Protein AF-A0A969KF91-F1 (afdb_monomer_lite)

Secondary structure (DSSP, 8-state):
-PPP---HHHHS-TT-TTEEESS-HHHHHHTT--HHHHH-GGGEEE--HHHIIIIITT--HHHHHHHHHHH-TTHHHHHHTTT---TTTTTTTTT-HHHHHHHHHHHHHHHHHTTS---GGGGG-----GGGG--------

Radius of gyration: 16.67 Å; chains: 1; bounding box: 42×40×39 Å

Structure (mmCIF, N/CA/C/O backbone):
data_AF-A0A969KF91-F1
#
_entry.id   AF-A0A969KF91-F1
#
loop_
_atom_site.group_PDB
_atom_site.id
_atom_site.type_symbol
_atom_site.label_atom_id
_atom_site.label_alt_id
_atom_site.label_comp_id
_atom_site.label_asym_id
_atom_site.label_entity_id
_atom_site.label_seq_id
_atom_site.pdbx_PDB_ins_code
_atom_site.Cartn_x
_atom_site.Cartn_y
_atom_site.Cartn_z
_atom_site.occupancy
_atom_site.B_iso_or_equiv
_atom_site.auth_seq_id
_atom_site.auth_comp_id
_atom_site.auth_asym_id
_atom_site.auth_atom_id
_atom_site.pdbx_PDB_model_num
ATOM 1 N N . ASN A 1 1 ? 15.015 -15.690 0.426 1.00 51.00 1 ASN A N 1
ATOM 2 C CA . ASN A 1 1 ? 14.482 -14.757 1.438 1.00 51.00 1 ASN A CA 1
ATOM 3 C C . ASN A 1 1 ? 15.613 -14.334 2.346 1.00 51.00 1 ASN A C 1
ATOM 5 O O . ASN A 1 1 ? 16.261 -15.203 2.924 1.00 51.00 1 ASN A O 1
ATOM 9 N N . SER A 1 2 ? 15.907 -13.037 2.409 1.00 55.97 2 SER A N 1
ATOM 10 C CA . SER A 1 2 ? 16.863 -12.491 3.385 1.00 55.97 2 SER A CA 1
ATOM 11 C C . SER A 1 2 ? 16.189 -12.232 4.739 1.00 55.97 2 SER A C 1
ATOM 13 O O . SER A 1 2 ? 14.964 -12.188 4.824 1.00 55.97 2 SER A O 1
ATOM 15 N N . ILE A 1 3 ? 16.985 -12.077 5.804 1.00 72.00 3 ILE A N 1
ATOM 16 C CA . ILE A 1 3 ? 16.477 -11.768 7.150 1.00 72.00 3 ILE A CA 1
ATOM 17 C C . ILE A 1 3 ? 15.816 -10.384 7.130 1.00 72.00 3 ILE A C 1
ATOM 19 O O . ILE A 1 3 ? 16.473 -9.387 6.834 1.00 72.00 3 ILE A O 1
ATOM 23 N N . VAL A 1 4 ? 14.530 -10.331 7.479 1.00 60.34 4 VAL A N 1
ATOM 24 C CA . VAL A 1 4 ? 13.790 -9.083 7.694 1.00 60.34 4 VAL A CA 1
ATOM 25 C C . VAL A 1 4 ? 13.967 -8.676 9.156 1.00 60.34 4 VAL A C 1
ATOM 27 O O . VAL A 1 4 ? 13.609 -9.428 10.060 1.00 60.34 4 VAL A O 1
ATOM 30 N N . ASN A 1 5 ? 14.544 -7.498 9.401 1.00 60.97 5 ASN A N 1
ATOM 31 C CA . ASN A 1 5 ? 14.733 -6.972 10.754 1.00 60.97 5 ASN A CA 1
ATOM 32 C C . ASN A 1 5 ? 13.580 -6.024 11.103 1.00 60.97 5 ASN A C 1
ATOM 34 O O . ASN A 1 5 ? 13.444 -4.967 10.487 1.00 60.97 5 ASN A O 1
ATOM 38 N N . ILE A 1 6 ? 12.768 -6.421 12.085 1.00 63.75 6 ILE A N 1
ATOM 39 C CA . ILE A 1 6 ? 11.632 -5.657 12.610 1.00 63.75 6 ILE A CA 1
ATOM 40 C C . ILE A 1 6 ? 11.953 -5.291 14.065 1.00 63.75 6 ILE A C 1
ATOM 42 O O . ILE A 1 6 ? 11.460 -5.916 15.000 1.00 63.75 6 ILE A O 1
ATOM 46 N N . SER A 1 7 ? 12.846 -4.321 14.275 1.00 59.75 7 SER A N 1
ATOM 47 C CA . SER A 1 7 ? 13.144 -3.786 15.610 1.00 59.75 7 SER A CA 1
ATOM 48 C C . SER A 1 7 ? 12.712 -2.324 15.728 1.00 59.75 7 SER A C 1
ATOM 50 O O . SER A 1 7 ? 12.675 -1.596 14.735 1.00 59.75 7 SER A O 1
ATOM 52 N N . ASN A 1 8 ? 12.424 -1.866 16.952 1.00 56.34 8 ASN A N 1
ATOM 53 C CA . ASN A 1 8 ? 12.002 -0.482 17.220 1.00 56.34 8 ASN A CA 1
ATOM 54 C C . ASN A 1 8 ? 12.999 0.571 16.706 1.00 56.34 8 ASN A C 1
ATOM 56 O O . ASN A 1 8 ? 12.601 1.679 16.351 1.00 56.34 8 ASN A O 1
ATOM 60 N N . TYR A 1 9 ? 14.283 0.218 16.606 1.00 55.16 9 TYR A N 1
ATOM 61 C CA . TYR A 1 9 ? 15.316 1.090 16.044 1.00 55.16 9 TYR A CA 1
ATOM 62 C C . TYR A 1 9 ? 15.090 1.388 14.550 1.00 55.16 9 TYR A C 1
ATOM 64 O O . TYR A 1 9 ? 15.387 2.488 14.088 1.00 55.16 9 TYR A O 1
ATOM 72 N N . TRP A 1 10 ? 14.507 0.435 13.814 1.00 51.81 10 TRP A N 1
ATOM 73 C CA . TRP A 1 10 ? 14.118 0.585 12.410 1.00 51.81 10 TRP A CA 1
ATOM 74 C C . TRP A 1 10 ? 12.697 1.143 12.236 1.00 51.81 10 TRP A C 1
ATOM 76 O O . TRP A 1 10 ? 12.382 1.632 11.158 1.00 51.81 10 TRP A O 1
ATOM 86 N N . LEU A 1 11 ? 11.836 1.110 13.263 1.00 53.06 11 LEU A N 1
ATOM 87 C CA . LEU A 1 11 ? 10.525 1.791 13.244 1.00 53.06 11 LEU A CA 1
ATOM 88 C C . LEU A 1 11 ? 10.662 3.319 13.316 1.00 53.06 11 LEU A C 1
ATOM 90 O O . LEU A 1 11 ? 9.865 4.021 12.709 1.00 53.06 11 LEU A O 1
ATOM 94 N N . LYS A 1 12 ? 11.694 3.835 14.000 1.00 48.28 12 LYS A N 1
ATOM 95 C CA . LYS A 1 12 ? 11.983 5.282 14.081 1.00 48.28 12 LYS A CA 1
ATOM 96 C C . LYS A 1 12 ? 12.612 5.882 12.818 1.00 48.28 12 LYS A C 1
ATOM 98 O O . LYS A 1 12 ? 12.666 7.099 12.699 1.00 48.28 12 LYS A O 1
ATOM 103 N N . GLN A 1 13 ? 13.124 5.057 11.908 1.00 50.56 13 GLN A N 1
ATOM 104 C 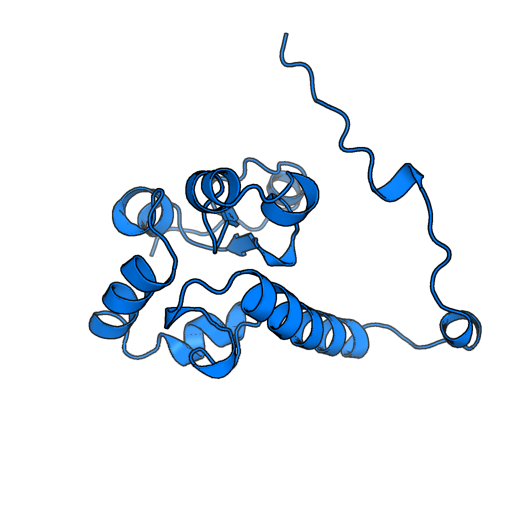CA . GLN A 1 13 ? 13.840 5.505 10.715 1.00 50.56 13 GLN A CA 1
ATOM 105 C C . GLN A 1 13 ? 13.031 5.136 9.466 1.00 50.56 13 GLN A C 1
ATOM 107 O O . GLN A 1 13 ? 13.005 3.975 9.055 1.00 50.56 13 GLN A O 1
ATOM 112 N N . ALA A 1 14 ? 12.398 6.130 8.832 1.00 47.09 14 ALA A N 1
ATOM 113 C CA . ALA A 1 14 ? 11.646 6.001 7.569 1.00 47.09 14 ALA A CA 1
ATOM 114 C C . ALA A 1 14 ? 12.497 5.487 6.377 1.00 47.09 14 ALA A C 1
ATOM 116 O O . ALA A 1 14 ? 11.998 5.214 5.289 1.00 47.09 14 ALA A O 1
ATOM 117 N N . ASN A 1 15 ? 13.798 5.337 6.606 1.00 48.78 15 ASN A N 1
ATOM 118 C CA . ASN A 1 15 ? 14.872 4.869 5.743 1.00 48.78 15 ASN A CA 1
ATOM 119 C C . ASN A 1 15 ? 15.304 3.417 6.051 1.00 48.78 15 ASN A C 1
ATOM 121 O O . ASN A 1 15 ? 16.365 2.974 5.599 1.00 48.78 15 ASN A O 1
ATOM 125 N N . SER A 1 16 ? 14.490 2.643 6.782 1.00 58.62 16 SER A N 1
ATOM 126 C CA . SER A 1 16 ? 14.703 1.197 6.886 1.00 58.62 16 SER A CA 1
ATOM 127 C C . SER A 1 16 ? 14.683 0.547 5.512 1.00 58.62 16 SER A C 1
ATOM 129 O O . SER A 1 16 ? 13.740 0.711 4.742 1.00 58.62 16 SER A O 1
ATOM 131 N N . LYS A 1 17 ? 15.724 -0.233 5.211 1.00 63.41 17 LYS A N 1
ATOM 132 C CA . LYS A 1 17 ? 15.907 -0.863 3.895 1.00 63.41 17 LYS A CA 1
ATOM 133 C C . LYS A 1 17 ? 14.779 -1.856 3.539 1.00 63.41 17 LYS A C 1
ATOM 135 O O . LYS A 1 17 ? 14.566 -2.142 2.359 1.00 63.41 17 LYS A O 1
ATOM 140 N N . ASN A 1 18 ? 14.014 -2.283 4.552 1.00 69.94 18 ASN A N 1
ATOM 141 C CA . ASN A 1 18 ? 12.879 -3.196 4.429 1.00 69.94 18 ASN A CA 1
ATOM 142 C C . ASN A 1 18 ? 11.521 -2.493 4.212 1.00 69.94 18 ASN A C 1
ATOM 144 O O . ASN A 1 18 ? 10.535 -3.181 3.951 1.00 69.94 18 ASN A O 1
ATOM 148 N N . TYR A 1 19 ? 11.428 -1.160 4.332 1.00 79.38 19 TYR A N 1
ATOM 149 C CA . TYR A 1 19 ? 10.195 -0.441 3.990 1.00 79.38 19 TYR A CA 1
ATOM 150 C C . TYR A 1 19 ? 10.146 -0.156 2.503 1.00 79.38 19 TYR A C 1
ATOM 152 O O . TYR A 1 19 ? 11.094 0.363 1.910 1.00 79.38 19 TYR A O 1
ATOM 160 N N . HIS A 1 20 ? 9.005 -0.469 1.909 1.00 84.12 20 HIS A N 1
ATOM 161 C CA . HIS A 1 20 ? 8.800 -0.281 0.492 1.00 84.12 20 HIS A CA 1
ATOM 162 C C . HIS A 1 20 ? 7.459 0.385 0.221 1.00 84.12 20 HIS A C 1
ATOM 164 O O . HIS A 1 20 ? 6.403 -0.136 0.589 1.00 84.12 20 HIS A O 1
ATOM 170 N N . HIS A 1 21 ? 7.522 1.526 -0.463 1.00 90.38 21 HIS A N 1
ATOM 171 C CA . HIS A 1 21 ? 6.370 2.176 -1.070 1.00 90.38 21 HIS A CA 1
ATOM 172 C C . HIS A 1 21 ? 5.766 1.250 -2.117 1.00 90.38 21 HIS A C 1
ATOM 174 O O . HIS A 1 21 ? 6.348 1.089 -3.187 1.00 90.38 21 HIS A O 1
ATOM 180 N N . PHE A 1 22 ? 4.626 0.635 -1.810 1.00 93.94 22 PHE A N 1
ATOM 181 C CA . PHE A 1 22 ? 3.928 -0.277 -2.710 1.00 93.94 22 PHE A CA 1
ATOM 182 C C . PHE A 1 22 ? 3.729 0.392 -4.073 1.00 93.94 22 PHE A C 1
ATOM 184 O O . PHE A 1 22 ? 4.231 -0.098 -5.077 1.00 93.94 22 PHE A O 1
ATOM 191 N N . PHE A 1 23 ? 3.163 1.598 -4.090 1.00 95.06 23 PHE A N 1
ATOM 192 C CA . PHE A 1 23 ? 3.276 2.503 -5.228 1.00 95.06 23 PHE A CA 1
ATOM 193 C C . PHE A 1 23 ? 4.554 3.342 -5.101 1.00 95.06 23 PHE A C 1
ATOM 195 O O . PHE A 1 23 ? 4.630 4.184 -4.197 1.00 95.06 23 PHE A O 1
ATOM 202 N N . PRO A 1 24 ? 5.559 3.181 -5.987 1.00 92.19 24 PRO A N 1
ATOM 203 C CA . PRO A 1 24 ? 6.834 3.869 -5.818 1.00 92.19 24 PRO A CA 1
ATOM 204 C C . PRO A 1 24 ? 6.701 5.391 -5.877 1.00 92.19 24 PRO A C 1
ATOM 206 O O . PRO A 1 24 ? 5.995 5.929 -6.733 1.00 92.19 24 PRO A O 1
ATOM 209 N N . LYS A 1 25 ? 7.485 6.107 -5.059 1.00 91.38 25 LYS A N 1
ATOM 210 C CA . LYS A 1 25 ? 7.479 7.585 -5.011 1.00 91.38 25 LYS A CA 1
ATOM 211 C C . LYS A 1 25 ? 7.595 8.229 -6.394 1.00 91.38 25 LYS A C 1
ATOM 213 O O . LYS A 1 25 ? 6.844 9.133 -6.735 1.00 91.38 25 LYS A O 1
ATOM 218 N N . ALA A 1 26 ? 8.527 7.743 -7.216 1.00 90.31 26 ALA A N 1
ATOM 219 C CA . ALA A 1 26 ? 8.769 8.289 -8.551 1.00 90.31 26 ALA A CA 1
ATOM 220 C C . ALA A 1 26 ? 7.596 8.075 -9.524 1.00 90.31 26 ALA A C 1
ATOM 222 O O . ALA A 1 26 ? 7.471 8.828 -10.487 1.00 90.31 26 ALA A O 1
ATOM 223 N N . HIS A 1 27 ? 6.765 7.052 -9.301 1.00 91.94 27 HIS A N 1
ATOM 224 C CA . HIS A 1 27 ? 5.544 6.830 -10.069 1.00 91.94 27 HIS A CA 1
ATOM 225 C C . HIS A 1 27 ? 4.465 7.837 -9.647 1.00 91.94 27 HIS A C 1
ATOM 227 O O . HIS A 1 27 ? 3.974 8.581 -10.491 1.00 91.94 27 HIS A O 1
ATOM 233 N N . LEU A 1 28 ? 4.201 7.952 -8.342 1.00 94.44 28 LEU A N 1
ATOM 234 C CA . LEU A 1 28 ? 3.169 8.847 -7.805 1.00 94.44 28 LEU A CA 1
ATOM 235 C C . LEU A 1 28 ? 3.484 10.340 -7.997 1.00 94.44 28 LEU A C 1
ATOM 237 O O . LEU A 1 28 ? 2.589 11.122 -8.304 1.00 94.44 28 LEU A O 1
ATOM 241 N N . ARG A 1 29 ? 4.759 10.750 -7.911 1.00 93.94 29 ARG A N 1
ATOM 242 C CA . ARG A 1 29 ? 5.169 12.142 -8.193 1.00 93.94 29 ARG A CA 1
ATOM 243 C C . ARG A 1 29 ? 4.840 12.572 -9.621 1.00 93.94 29 ARG A C 1
ATOM 245 O O . ARG A 1 29 ? 4.476 13.718 -9.840 1.00 93.94 29 ARG A O 1
ATOM 252 N N . LYS A 1 30 ? 4.927 11.660 -10.598 1.00 93.25 30 LYS A N 1
ATOM 253 C CA . LYS A 1 30 ? 4.552 11.949 -11.997 1.00 93.25 30 LYS A CA 1
ATOM 254 C C . LYS A 1 30 ? 3.047 12.145 -12.177 1.00 93.25 30 LYS A C 1
ATOM 256 O O . LYS A 1 30 ? 2.639 12.748 -13.161 1.00 93.25 30 LYS A O 1
ATOM 261 N N . GLN A 1 31 ? 2.248 11.631 -11.247 1.00 92.94 31 GLN A N 1
ATOM 262 C CA . GLN A 1 31 ? 0.796 11.792 -11.196 1.00 92.94 31 GLN A CA 1
ATOM 263 C C . GLN A 1 31 ? 0.373 12.956 -10.280 1.00 92.94 31 GLN A C 1
ATOM 265 O O . GLN A 1 31 ? -0.811 13.131 -10.027 1.00 92.94 31 GLN A O 1
ATOM 270 N N . ASN A 1 32 ? 1.325 13.777 -9.811 1.00 95.00 32 ASN A N 1
ATOM 271 C CA . ASN A 1 32 ? 1.101 14.939 -8.943 1.00 95.00 32 ASN A CA 1
ATOM 272 C C . ASN A 1 32 ? 0.490 14.626 -7.564 1.00 95.00 32 ASN A C 1
ATOM 274 O O . ASN A 1 32 ? -0.132 15.496 -6.954 1.00 95.00 32 ASN A O 1
ATOM 278 N N . TYR A 1 33 ? 0.694 13.419 -7.028 1.00 95.06 33 TYR A N 1
ATOM 279 C CA . TYR A 1 33 ? 0.365 13.156 -5.626 1.00 95.06 33 TYR A CA 1
ATOM 280 C C . TYR A 1 33 ? 1.326 13.899 -4.685 1.00 95.06 33 TYR A C 1
ATOM 282 O O . TYR A 1 33 ? 2.534 13.939 -4.918 1.00 95.06 33 TYR A O 1
ATOM 290 N N . GLY A 1 34 ? 0.789 14.471 -3.604 1.00 91.38 34 GLY A N 1
ATOM 291 C CA . GLY A 1 34 ? 1.581 15.140 -2.568 1.00 91.38 34 GLY A CA 1
ATOM 292 C C . GLY A 1 34 ? 2.353 14.163 -1.675 1.00 91.38 34 GLY A C 1
ATOM 293 O O . GLY A 1 34 ? 1.956 13.005 -1.517 1.00 91.38 34 GLY A O 1
ATOM 294 N N . GLU A 1 35 ? 3.433 14.640 -1.044 1.00 88.12 35 GLU A N 1
ATOM 295 C CA . GLU A 1 35 ? 4.306 13.816 -0.189 1.00 88.12 35 GLU A CA 1
ATOM 296 C C . GLU A 1 35 ? 3.551 13.150 0.968 1.00 88.12 35 GLU A C 1
ATOM 298 O O . GLU A 1 35 ? 3.820 11.987 1.252 1.00 88.12 35 GLU A O 1
ATOM 303 N N . PHE A 1 36 ? 2.543 13.815 1.547 1.00 88.00 36 PHE A N 1
ATOM 304 C CA . PHE A 1 36 ? 1.684 13.228 2.583 1.00 88.00 36 PHE A CA 1
ATOM 305 C C . PHE A 1 36 ? 1.063 11.897 2.137 1.00 88.00 36 PHE A C 1
ATOM 307 O O . PHE A 1 36 ? 1.166 10.894 2.836 1.00 88.00 36 PHE A O 1
ATOM 314 N N . ARG A 1 37 ? 0.460 11.861 0.940 1.00 92.19 37 ARG A N 1
ATOM 315 C CA . ARG A 1 37 ? -0.120 10.636 0.369 1.00 92.19 37 ARG A CA 1
ATOM 316 C C . ARG A 1 37 ? 0.981 9.631 0.057 1.00 92.19 37 ARG A C 1
ATOM 318 O O . ARG A 1 37 ? 0.930 8.493 0.512 1.00 92.19 37 ARG A O 1
ATOM 325 N N . ILE A 1 38 ? 2.022 10.072 -0.648 1.00 92.38 38 ILE A N 1
ATOM 326 C CA . ILE A 1 38 ? 3.126 9.209 -1.083 1.00 92.38 38 ILE A CA 1
ATOM 327 C C . ILE A 1 38 ? 3.774 8.479 0.099 1.00 92.38 38 ILE A C 1
ATOM 329 O O . ILE A 1 38 ? 3.968 7.266 0.018 1.00 92.38 38 ILE A O 1
ATOM 333 N N . ASN A 1 39 ? 4.098 9.198 1.175 1.00 89.00 39 ASN A N 1
ATOM 334 C CA . ASN A 1 39 ? 4.794 8.686 2.356 1.00 89.00 39 ASN A CA 1
ATOM 335 C C . ASN A 1 39 ? 3.846 8.089 3.406 1.00 89.00 39 ASN A C 1
ATOM 337 O O . ASN A 1 39 ? 4.316 7.566 4.414 1.00 89.00 39 ASN A O 1
ATOM 341 N N . HIS A 1 40 ? 2.534 8.105 3.158 1.00 92.31 40 HIS A N 1
ATOM 342 C CA . HIS A 1 40 ? 1.542 7.578 4.083 1.00 92.31 40 HIS A CA 1
ATOM 343 C C . HIS A 1 40 ? 1.793 6.099 4.399 1.00 92.31 40 HIS A C 1
ATOM 345 O O . HIS A 1 40 ? 2.099 5.302 3.507 1.00 92.31 40 HIS A O 1
ATOM 351 N N . ILE A 1 41 ? 1.568 5.690 5.652 1.00 91.06 41 ILE A N 1
ATOM 352 C CA . ILE A 1 41 ? 1.790 4.307 6.110 1.00 91.06 41 ILE A CA 1
ATOM 353 C C . ILE A 1 41 ? 0.993 3.272 5.299 1.00 91.06 41 ILE A C 1
ATOM 355 O O . ILE A 1 41 ? 1.456 2.155 5.070 1.00 91.06 41 ILE A O 1
ATOM 359 N N . LEU A 1 42 ? -0.174 3.661 4.775 1.00 95.38 42 LEU A N 1
ATOM 360 C CA . LEU A 1 42 ? -0.995 2.820 3.894 1.00 95.38 42 LEU A CA 1
ATOM 361 C C . LEU A 1 42 ? -0.368 2.576 2.518 1.00 95.38 42 LEU A C 1
ATOM 363 O O . LEU A 1 42 ? -0.823 1.694 1.801 1.00 95.38 42 LEU A O 1
ATOM 367 N N . ASN A 1 43 ? 0.689 3.287 2.142 1.00 95.31 43 ASN A N 1
ATOM 368 C CA . ASN A 1 43 ? 1.492 2.965 0.968 1.00 95.31 43 ASN A CA 1
ATOM 369 C C . ASN A 1 43 ? 2.744 2.145 1.326 1.00 95.31 43 ASN A C 1
ATOM 371 O O . ASN A 1 43 ? 3.490 1.755 0.440 1.00 95.31 43 ASN A O 1
ATOM 375 N N . ILE A 1 44 ? 3.001 1.840 2.601 1.00 91.44 44 ILE A N 1
ATOM 376 C CA . ILE A 1 44 ? 4.206 1.115 3.021 1.00 91.44 44 ILE A CA 1
ATOM 377 C C . ILE A 1 44 ? 3.913 -0.377 3.192 1.00 91.44 44 ILE A C 1
ATOM 379 O O . ILE A 1 44 ? 2.912 -0.784 3.787 1.00 91.44 44 ILE A O 1
ATOM 383 N N . THR A 1 45 ? 4.803 -1.209 2.665 1.00 90.19 45 THR A N 1
ATOM 384 C CA . THR A 1 45 ? 4.842 -2.666 2.852 1.00 90.19 45 THR A CA 1
ATOM 385 C C . THR A 1 45 ? 6.220 -3.081 3.359 1.00 90.19 45 THR A C 1
ATOM 387 O O . THR A 1 45 ? 7.187 -2.331 3.200 1.00 90.19 45 THR A O 1
ATOM 390 N N . ILE A 1 46 ? 6.308 -4.247 4.005 1.00 86.00 46 ILE A N 1
ATOM 391 C CA . ILE A 1 46 ? 7.568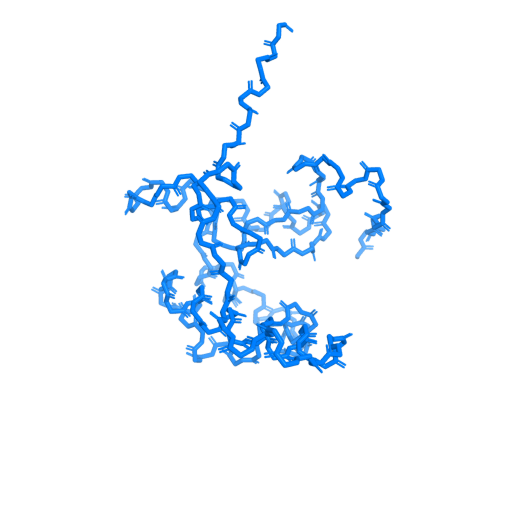 -4.772 4.534 1.00 86.00 46 ILE A CA 1
ATOM 392 C C . ILE A 1 46 ? 8.044 -5.872 3.597 1.00 86.00 46 ILE A C 1
ATOM 394 O O . ILE A 1 46 ? 7.440 -6.935 3.509 1.00 86.00 46 ILE A O 1
ATOM 398 N N . VAL A 1 47 ? 9.142 -5.626 2.900 1.00 80.50 47 VAL A N 1
ATOM 399 C CA . VAL A 1 47 ? 9.720 -6.589 1.960 1.00 80.50 47 VAL A CA 1
ATOM 400 C C . VAL A 1 47 ? 11.200 -6.753 2.242 1.00 80.50 47 VAL A C 1
ATOM 402 O O . VAL A 1 47 ? 11.829 -5.903 2.869 1.00 80.50 47 VAL A O 1
ATOM 405 N N . ASP A 1 48 ? 11.767 -7.862 1.783 1.00 74.75 48 ASP A N 1
ATOM 406 C CA . ASP A 1 48 ? 13.194 -8.084 1.930 1.00 74.75 48 ASP A CA 1
ATOM 407 C C . ASP A 1 48 ? 14.015 -7.195 0.967 1.00 74.75 48 ASP A C 1
ATOM 409 O O . ASP A 1 48 ? 13.571 -6.823 -0.127 1.00 74.75 48 ASP A O 1
ATOM 413 N N . ASP A 1 49 ? 15.231 -6.836 1.388 1.00 66.62 49 ASP A N 1
ATOM 414 C CA . ASP A 1 49 ? 16.160 -5.977 0.638 1.00 66.62 49 ASP A CA 1
ATOM 415 C C . ASP A 1 49 ? 16.437 -6.460 -0.795 1.00 66.62 49 ASP A C 1
ATOM 417 O O . ASP A 1 49 ? 16.743 -5.658 -1.686 1.00 66.62 49 ASP A O 1
ATOM 421 N N . PHE A 1 50 ? 16.391 -7.776 -1.014 1.00 67.00 50 PHE A N 1
ATOM 422 C CA . PHE A 1 50 ? 16.700 -8.388 -2.298 1.00 67.00 50 PHE A CA 1
ATOM 423 C C . PHE A 1 50 ? 15.567 -8.148 -3.300 1.00 67.00 50 PHE A C 1
ATOM 425 O O . PHE A 1 50 ? 15.832 -7.716 -4.428 1.00 67.00 50 PHE A O 1
ATOM 432 N N . LEU A 1 51 ? 14.319 -8.356 -2.871 1.00 67.56 51 LEU A N 1
ATOM 433 C CA . LEU A 1 51 ? 13.113 -8.085 -3.650 1.00 67.56 51 LEU A CA 1
ATOM 434 C C . LEU A 1 51 ? 13.009 -6.588 -3.988 1.00 67.56 51 LEU A C 1
ATOM 436 O O . LEU A 1 51 ? 12.798 -6.220 -5.148 1.00 67.56 51 LEU A O 1
ATOM 440 N N . ASN A 1 52 ? 13.261 -5.735 -2.989 1.00 63.19 52 ASN A N 1
ATOM 441 C CA . ASN A 1 52 ? 13.225 -4.276 -3.094 1.00 63.19 52 ASN A CA 1
ATOM 442 C C . ASN A 1 52 ? 14.175 -3.751 -4.194 1.00 63.19 52 ASN A C 1
ATOM 444 O O . ASN A 1 52 ? 13.766 -3.074 -5.141 1.00 63.19 52 ASN A O 1
ATOM 448 N N . LYS A 1 53 ? 15.461 -4.125 -4.126 1.00 62.47 53 LYS A N 1
ATOM 449 C CA . LYS A 1 53 ? 16.506 -3.557 -5.001 1.00 62.47 53 LYS A CA 1
ATOM 450 C C . LYS A 1 53 ? 16.491 -4.099 -6.429 1.00 62.47 53 LYS A C 1
ATOM 452 O O . LYS A 1 53 ? 16.941 -3.410 -7.350 1.00 62.47 53 LYS A O 1
ATOM 457 N N . ARG A 1 54 ? 16.043 -5.341 -6.635 1.00 64.88 54 ARG A N 1
ATOM 458 C CA . ARG A 1 54 ? 16.190 -6.024 -7.932 1.00 64.88 54 ARG A CA 1
ATOM 459 C C . ARG A 1 54 ? 14.927 -6.008 -8.778 1.00 64.88 54 ARG A C 1
ATOM 461 O O . ARG A 1 54 ? 15.041 -5.845 -9.994 1.00 64.88 54 ARG A O 1
ATOM 468 N N . GLU A 1 55 ? 13.755 -6.125 -8.162 1.00 67.81 55 GLU A N 1
ATOM 469 C CA . GLU A 1 55 ? 12.524 -6.433 -8.893 1.00 67.81 55 GLU A CA 1
ATOM 470 C C . GLU A 1 55 ? 11.584 -5.237 -9.054 1.00 67.81 55 GLU A C 1
ATOM 472 O O . GLU A 1 55 ? 11.141 -4.956 -10.178 1.00 67.81 55 GLU A O 1
ATOM 477 N N . ILE A 1 56 ? 11.350 -4.496 -7.967 1.00 69.69 56 ILE A N 1
ATOM 478 C CA . ILE A 1 56 ? 10.324 -3.449 -7.920 1.00 69.69 56 ILE A CA 1
ATOM 479 C C . ILE A 1 56 ? 10.855 -2.105 -8.449 1.00 69.69 56 ILE A C 1
ATOM 481 O O . ILE A 1 56 ? 10.323 -1.566 -9.425 1.00 69.69 56 ILE A O 1
ATOM 485 N N . LYS A 1 57 ? 11.973 -1.604 -7.901 1.00 76.12 57 LYS A N 1
ATOM 486 C CA . LYS A 1 57 ? 12.597 -0.323 -8.298 1.00 76.12 57 LYS A CA 1
ATOM 487 C C . LYS A 1 57 ? 11.559 0.818 -8.370 1.00 76.12 57 LYS A C 1
ATOM 489 O O . LYS A 1 57 ? 10.905 1.125 -7.388 1.00 76.12 57 LYS A O 1
ATOM 494 N N . ALA A 1 58 ? 11.418 1.459 -9.533 1.00 75.25 58 ALA A N 1
ATOM 495 C CA . ALA A 1 58 ? 10.464 2.540 -9.792 1.00 75.25 58 ALA A CA 1
ATOM 496 C C . ALA A 1 58 ? 9.304 2.098 -10.708 1.00 75.25 58 ALA A C 1
ATOM 498 O O . ALA A 1 58 ? 8.711 2.926 -11.402 1.00 75.25 58 ALA A O 1
ATOM 499 N N . LYS A 1 59 ? 9.035 0.789 -10.799 1.00 85.31 59 LYS A N 1
ATOM 500 C CA . LYS A 1 59 ? 7.969 0.248 -11.650 1.00 85.31 59 LYS A CA 1
ATOM 501 C C . LYS A 1 59 ? 6.621 0.359 -10.946 1.00 85.31 59 LYS A C 1
ATOM 503 O O . LYS A 1 59 ? 6.534 0.102 -9.754 1.00 85.31 59 LYS A O 1
ATOM 508 N N . ALA A 1 60 ? 5.582 0.677 -11.705 1.00 91.31 60 ALA A N 1
ATOM 509 C CA . ALA A 1 60 ? 4.220 0.682 -11.192 1.00 91.31 60 ALA A CA 1
ATOM 510 C C . ALA A 1 60 ? 3.788 -0.727 -10.708 1.00 91.31 60 ALA A C 1
ATOM 512 O O . ALA A 1 60 ? 4.312 -1.718 -11.248 1.00 91.31 60 ALA A O 1
ATOM 513 N N . PRO A 1 61 ? 2.880 -0.821 -9.718 1.00 93.62 61 PRO A N 1
ATOM 514 C CA . PRO A 1 61 ? 2.348 -2.077 -9.187 1.00 93.62 61 PRO A CA 1
ATOM 515 C C . PRO A 1 61 ? 1.946 -3.105 -10.226 1.00 93.62 61 PRO A C 1
ATOM 517 O O . PRO A 1 61 ? 2.436 -4.235 -10.158 1.00 93.62 61 PRO A O 1
ATOM 520 N N . SER A 1 62 ? 1.183 -2.708 -11.241 1.00 95.06 62 SER A N 1
ATOM 521 C CA . SER A 1 62 ? 0.730 -3.573 -12.332 1.00 95.06 62 SER A CA 1
ATOM 522 C C . SER A 1 62 ? 1.878 -4.378 -12.950 1.00 95.06 62 SER A C 1
ATOM 524 O O . SER A 1 62 ? 1.754 -5.578 -13.211 1.00 95.06 62 SER A O 1
ATOM 526 N N . LYS A 1 63 ? 3.053 -3.755 -13.112 1.00 92.88 63 LYS A N 1
ATOM 527 C CA . LYS A 1 63 ? 4.223 -4.359 -13.761 1.00 92.88 63 LYS A CA 1
ATOM 528 C C . LYS A 1 63 ? 4.933 -5.372 -12.873 1.00 92.88 63 LYS A C 1
ATOM 530 O O . LYS A 1 63 ? 5.243 -6.468 -13.336 1.00 92.88 63 LYS A O 1
ATOM 535 N N . TYR A 1 64 ? 5.264 -5.008 -11.633 1.00 91.12 64 TYR A N 1
ATOM 536 C CA . TYR A 1 64 ? 6.021 -5.920 -10.769 1.00 91.12 64 TYR A CA 1
ATOM 537 C C . TYR A 1 64 ? 5.117 -6.995 -10.148 1.00 91.12 64 TYR A C 1
ATOM 539 O O . TYR A 1 64 ? 5.553 -8.138 -10.024 1.00 91.12 64 TYR A O 1
ATOM 547 N N . MET A 1 65 ? 3.852 -6.678 -9.846 1.00 93.44 65 MET A N 1
ATOM 548 C CA . MET A 1 65 ? 2.885 -7.647 -9.316 1.00 93.44 65 MET A CA 1
ATOM 549 C C . MET A 1 65 ? 2.514 -8.705 -10.347 1.00 93.44 65 MET A C 1
ATOM 551 O O . MET A 1 65 ? 2.365 -9.866 -9.976 1.00 93.44 65 MET A O 1
ATOM 555 N N . SER A 1 66 ? 2.450 -8.353 -11.638 1.00 93.00 66 SER A N 1
ATOM 556 C CA . SER A 1 66 ? 2.240 -9.349 -12.700 1.00 93.00 66 SER A CA 1
ATOM 557 C C . SER A 1 66 ? 3.363 -10.382 -12.705 1.00 93.00 66 SER A C 1
ATOM 559 O O . SER A 1 66 ? 3.099 -11.578 -12.678 1.00 93.00 66 SER A O 1
ATOM 561 N N . ARG A 1 67 ? 4.620 -9.933 -12.602 1.00 90.31 67 ARG A N 1
ATOM 562 C CA . ARG A 1 67 ? 5.763 -10.846 -12.493 1.00 90.31 67 ARG A CA 1
ATOM 563 C C . ARG A 1 67 ? 5.707 -11.690 -11.220 1.00 90.31 67 ARG A C 1
ATOM 565 O O . ARG A 1 67 ? 6.041 -12.868 -11.263 1.00 90.31 67 ARG A O 1
ATOM 572 N N . PHE A 1 68 ? 5.316 -11.104 -10.087 1.00 90.69 68 PHE A N 1
ATOM 573 C CA . PHE A 1 68 ? 5.174 -11.849 -8.834 1.00 90.69 68 PHE A CA 1
ATOM 574 C C . PHE A 1 68 ? 4.074 -12.902 -8.903 1.00 90.69 68 PHE A C 1
ATOM 576 O O . PHE A 1 68 ? 4.257 -13.978 -8.341 1.00 90.69 68 PHE A O 1
ATOM 583 N N . ARG A 1 69 ? 2.986 -12.639 -9.631 1.00 92.19 69 ARG A N 1
ATOM 584 C CA . ARG A 1 69 ? 1.914 -13.613 -9.859 1.00 92.19 69 ARG A CA 1
ATOM 585 C C . ARG A 1 69 ? 2.421 -14.842 -10.610 1.00 92.19 69 ARG A C 1
ATOM 587 O O . ARG A 1 69 ? 2.038 -15.952 -10.263 1.00 92.19 69 ARG A O 1
ATOM 594 N N . ASP A 1 70 ? 3.332 -14.652 -11.561 1.00 90.19 70 ASP A N 1
ATOM 595 C CA . ASP A 1 70 ? 3.886 -15.750 -12.361 1.00 90.19 70 ASP A CA 1
ATOM 596 C C . ASP A 1 70 ? 4.870 -16.634 -11.573 1.00 90.19 70 ASP A C 1
ATOM 598 O O . ASP A 1 70 ? 4.997 -17.824 -11.853 1.00 90.19 70 ASP A O 1
ATOM 602 N N . ILE A 1 71 ? 5.584 -16.067 -10.591 1.00 89.88 71 ILE A N 1
ATOM 603 C CA . ILE A 1 71 ? 6.654 -16.774 -9.857 1.00 89.88 71 ILE A CA 1
ATOM 604 C C . ILE A 1 71 ? 6.271 -17.198 -8.434 1.00 89.88 71 ILE A C 1
ATOM 606 O O . ILE A 1 71 ? 6.967 -18.024 -7.843 1.00 89.88 71 ILE A O 1
ATOM 610 N N . ASN A 1 72 ? 5.213 -16.624 -7.856 1.00 88.50 72 ASN A N 1
ATOM 611 C CA . ASN A 1 72 ? 4.775 -16.902 -6.491 1.00 88.50 72 ASN A CA 1
ATOM 612 C C . ASN A 1 72 ? 3.341 -17.462 -6.487 1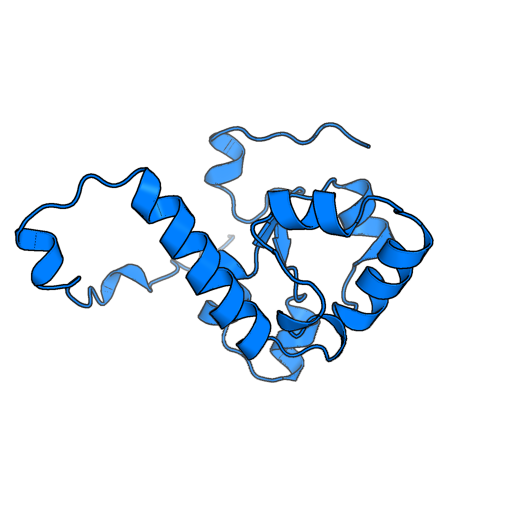.00 88.50 72 ASN A C 1
ATOM 614 O O . ASN A 1 72 ? 2.387 -16.681 -6.468 1.00 88.50 72 ASN A O 1
ATOM 618 N N . PRO A 1 73 ? 3.159 -18.795 -6.407 1.00 92.81 73 PRO A N 1
ATOM 619 C CA . PRO A 1 73 ? 1.825 -19.399 -6.351 1.00 92.81 73 PRO A CA 1
ATOM 620 C C . PRO A 1 73 ? 1.042 -19.012 -5.085 1.00 92.81 73 PRO A C 1
ATOM 622 O O . PRO A 1 73 ? -0.176 -19.136 -5.052 1.00 92.81 73 PRO A O 1
ATOM 625 N N . ASN A 1 74 ? 1.726 -18.510 -4.051 1.00 93.69 74 ASN A N 1
ATOM 626 C CA . ASN A 1 74 ? 1.132 -18.066 -2.792 1.00 93.69 74 ASN A CA 1
ATOM 627 C C . ASN A 1 74 ? 1.025 -16.535 -2.706 1.00 93.69 74 ASN A C 1
ATOM 629 O O . ASN A 1 74 ? 0.964 -15.990 -1.599 1.00 93.69 74 ASN A O 1
ATOM 633 N N . LEU A 1 75 ? 1.051 -15.819 -3.838 1.00 93.06 75 LEU A N 1
ATOM 634 C CA . LEU A 1 75 ? 1.021 -14.355 -3.854 1.00 93.06 75 LEU A CA 1
ATOM 635 C C . LEU A 1 75 ? -0.168 -13.801 -3.062 1.00 93.06 75 LEU A C 1
ATOM 637 O O . LEU A 1 75 ? 0.029 -12.966 -2.189 1.00 93.06 75 LEU A O 1
ATOM 641 N N . GLU A 1 76 ? -1.377 -14.300 -3.312 1.00 94.00 76 GLU A N 1
ATOM 642 C CA . GLU A 1 76 ? -2.591 -13.813 -2.650 1.00 94.00 76 GLU A CA 1
ATOM 643 C C . GLU A 1 76 ? -2.513 -13.984 -1.123 1.00 94.00 76 GLU A C 1
ATOM 645 O O . GLU A 1 76 ? -2.722 -13.037 -0.365 1.00 94.00 76 GLU A O 1
ATOM 650 N N . ALA A 1 77 ? -2.110 -15.169 -0.655 1.00 95.12 77 ALA A N 1
ATOM 651 C CA . ALA A 1 77 ? -1.903 -15.429 0.769 1.00 95.12 77 ALA A CA 1
ATOM 652 C C . ALA A 1 77 ? -0.805 -14.532 1.372 1.00 95.12 77 ALA A C 1
ATOM 654 O O . ALA A 1 77 ? -0.942 -14.058 2.499 1.00 95.12 77 ALA A O 1
ATOM 655 N N . THR A 1 78 ? 0.260 -14.257 0.613 1.00 92.69 78 THR A N 1
ATOM 656 C CA . THR A 1 78 ? 1.354 -13.361 1.024 1.00 92.69 78 THR A CA 1
ATOM 657 C C . THR A 1 78 ? 0.878 -11.911 1.141 1.00 92.69 78 THR A C 1
ATOM 659 O O . THR A 1 78 ? 1.266 -11.200 2.064 1.00 92.69 78 THR A O 1
ATOM 662 N N . MET A 1 79 ? 0.019 -11.451 0.234 1.00 94.81 79 MET A N 1
ATOM 663 C CA . MET A 1 79 ? -0.488 -10.078 0.256 1.00 94.81 79 MET A CA 1
ATOM 664 C C . MET A 1 79 ? -1.506 -9.852 1.377 1.00 94.81 79 MET A C 1
ATOM 666 O O . MET A 1 79 ? -1.506 -8.783 1.993 1.00 94.81 79 MET A O 1
ATOM 670 N N . LYS A 1 80 ? -2.266 -10.885 1.760 1.00 96.00 80 LYS A N 1
ATOM 671 C CA . LYS A 1 80 ? -3.152 -10.836 2.936 1.00 96.00 80 LYS A CA 1
ATOM 672 C C . LYS A 1 80 ? -2.397 -10.519 4.230 1.00 96.00 80 LYS A C 1
ATOM 674 O O . LYS A 1 80 ? -2.920 -9.784 5.064 1.00 96.00 80 LYS A O 1
ATOM 679 N N . THR A 1 81 ? -1.145 -10.966 4.386 1.00 93.44 81 THR A N 1
ATOM 680 C CA . THR A 1 81 ? -0.330 -10.608 5.569 1.00 93.44 81 THR A CA 1
ATOM 681 C C . THR A 1 81 ? 0.055 -9.125 5.610 1.00 93.44 81 THR A C 1
ATOM 683 O O . THR A 1 81 ? 0.372 -8.601 6.674 1.00 93.44 81 THR A O 1
ATOM 686 N N . HIS A 1 82 ? -0.030 -8.431 4.472 1.00 93.69 82 HIS A N 1
ATOM 687 C CA . HIS A 1 82 ? 0.204 -6.993 4.322 1.00 93.69 82 HIS A CA 1
ATOM 688 C C . HIS A 1 82 ? -1.085 -6.162 4.359 1.00 93.69 82 HIS A C 1
ATOM 690 O O . HIS A 1 82 ? -1.044 -4.954 4.088 1.00 93.69 82 HIS A O 1
ATOM 696 N N . LEU A 1 83 ? -2.212 -6.796 4.707 1.00 96.81 83 LEU A N 1
ATOM 697 C CA . LEU A 1 83 ? -3.551 -6.202 4.714 1.00 96.81 83 LEU A CA 1
ATOM 698 C C . LEU A 1 83 ? -4.009 -5.747 3.322 1.00 96.81 83 LEU A C 1
ATOM 700 O O . LEU A 1 83 ? -4.719 -4.756 3.178 1.00 96.81 83 LEU A O 1
ATOM 704 N N . ILE A 1 84 ? -3.576 -6.483 2.299 1.00 96.88 84 ILE A N 1
ATOM 705 C CA . ILE A 1 84 ? -3.998 -6.334 0.908 1.00 96.88 84 ILE A CA 1
ATOM 706 C C . ILE A 1 84 ? -4.755 -7.620 0.563 1.00 96.88 84 ILE A C 1
ATOM 708 O O . ILE A 1 84 ? -4.141 -8.655 0.309 1.00 96.88 84 ILE A O 1
ATOM 712 N N . GLU A 1 85 ? -6.083 -7.584 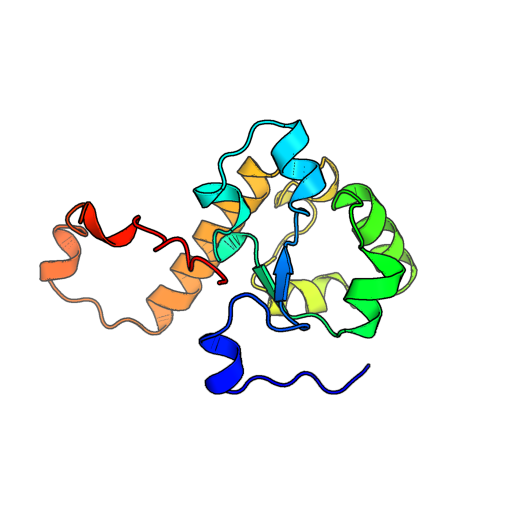0.686 1.00 94.56 85 GLU A N 1
ATOM 713 C CA . GLU A 1 85 ? -6.913 -8.796 0.704 1.00 94.56 85 GLU A CA 1
ATOM 714 C C . GLU A 1 85 ? -7.255 -9.309 -0.694 1.00 94.56 85 GLU A C 1
ATOM 716 O O . GLU A 1 85 ? -6.911 -10.443 -1.023 1.00 94.56 85 GLU A O 1
ATOM 721 N N . ASP A 1 86 ? -7.913 -8.479 -1.500 1.00 94.50 86 ASP A N 1
ATOM 722 C CA . ASP A 1 86 ? -8.372 -8.820 -2.845 1.00 94.50 86 ASP A CA 1
ATOM 723 C C . ASP A 1 86 ? -7.561 -8.018 -3.871 1.00 94.50 86 ASP A C 1
ATOM 725 O O . ASP A 1 86 ? -7.707 -6.803 -4.000 1.00 94.50 86 ASP A O 1
ATOM 729 N N . LEU A 1 87 ? -6.669 -8.698 -4.594 1.00 94.12 87 LEU A N 1
ATOM 730 C CA . LEU A 1 87 ? -5.771 -8.039 -5.544 1.00 94.12 87 LEU A CA 1
ATOM 731 C C . LEU A 1 87 ? -6.518 -7.401 -6.721 1.00 94.12 87 LEU A C 1
ATOM 733 O O . LEU A 1 87 ? -6.051 -6.390 -7.248 1.00 94.12 87 LEU A O 1
ATOM 737 N N . ASP A 1 88 ? -7.670 -7.954 -7.096 1.00 94.94 88 ASP A N 1
ATOM 738 C CA . ASP A 1 88 ? -8.484 -7.464 -8.206 1.00 94.94 88 ASP A CA 1
ATOM 739 C C . ASP A 1 88 ? -9.333 -6.262 -7.763 1.00 94.94 88 ASP A C 1
ATOM 741 O O . ASP A 1 88 ? -9.482 -5.277 -8.494 1.00 94.94 88 ASP A O 1
ATOM 745 N N . ALA A 1 89 ? -9.826 -6.274 -6.522 1.00 95.62 89 ALA A N 1
ATOM 746 C CA . ALA A 1 89 ? -10.586 -5.153 -5.976 1.00 95.62 89 ALA A CA 1
ATOM 747 C C . ALA A 1 89 ? -9.710 -3.946 -5.604 1.00 95.62 89 ALA A C 1
ATOM 749 O O . ALA A 1 89 ? -10.187 -2.818 -5.687 1.00 95.62 89 ALA A O 1
ATOM 750 N N . PHE A 1 90 ? -8.435 -4.137 -5.254 1.00 96.94 90 PHE A N 1
ATOM 751 C CA . PHE A 1 90 ? -7.575 -3.074 -4.710 1.00 96.94 90 PHE A CA 1
ATOM 752 C C . PHE A 1 90 ? -6.963 -2.136 -5.766 1.00 96.94 90 PHE A C 1
ATOM 754 O O . PHE A 1 90 ? -6.160 -1.281 -5.416 1.00 96.94 90 PHE A O 1
ATOM 761 N N . GLY A 1 91 ? -7.288 -2.279 -7.057 1.00 96.38 91 GLY A N 1
ATOM 762 C CA . GLY A 1 91 ? -6.784 -1.366 -8.101 1.00 96.38 91 GLY A CA 1
ATOM 763 C C . GLY A 1 91 ? -5.308 -1.566 -8.467 1.00 96.38 91 GLY A C 1
ATOM 764 O O . GLY A 1 91 ? -4.710 -0.742 -9.151 1.00 96.38 91 GLY A O 1
ATOM 765 N N . ILE A 1 92 ? -4.706 -2.677 -8.037 1.00 96.44 92 ILE A N 1
ATOM 766 C CA . ILE A 1 92 ? -3.279 -2.973 -8.226 1.00 96.44 92 ILE A CA 1
ATOM 767 C C . ILE A 1 92 ? -2.933 -3.174 -9.704 1.00 96.44 92 ILE A C 1
ATOM 769 O O . ILE A 1 92 ? -1.873 -2.745 -10.158 1.00 96.44 92 ILE A O 1
ATOM 773 N N . TRP A 1 93 ? -3.810 -3.844 -10.451 1.00 96.25 93 TRP A N 1
ATOM 774 C CA . TRP A 1 93 ? -3.559 -4.200 -11.849 1.00 96.25 93 TRP A CA 1
ATOM 775 C C . TRP A 1 93 ? -3.689 -3.018 -12.809 1.00 96.25 93 TRP A C 1
ATOM 777 O O . TRP A 1 93 ? -3.046 -3.031 -13.857 1.00 96.25 93 TRP A O 1
ATOM 787 N N . ASP A 1 94 ? -4.445 -1.996 -12.412 1.00 96.56 94 ASP A N 1
ATOM 788 C CA . ASP A 1 94 ? -4.702 -0.784 -13.196 1.00 96.56 94 ASP A CA 1
ATOM 789 C C . ASP A 1 94 ? -3.869 0.419 -12.718 1.00 96.56 94 ASP A C 1
ATOM 791 O O . ASP A 1 94 ? -4.038 1.529 -13.216 1.00 96.56 94 ASP A O 1
ATOM 795 N N . ASP A 1 95 ? -2.960 0.204 -11.757 1.00 96.88 95 ASP A N 1
ATOM 796 C CA . ASP A 1 95 ? -2.183 1.256 -11.092 1.00 96.88 95 ASP A CA 1
ATOM 797 C C . ASP A 1 95 ? -3.063 2.367 -10.463 1.00 96.88 95 ASP A C 1
ATOM 799 O O . ASP A 1 95 ? -2.659 3.530 -10.393 1.00 96.88 95 ASP A O 1
ATOM 803 N N . ASP A 1 96 ? -4.251 2.008 -9.964 1.00 97.75 96 ASP A N 1
ATOM 804 C CA . ASP A 1 96 ? -5.185 2.915 -9.287 1.00 97.75 96 ASP A CA 1
ATOM 805 C C . ASP A 1 96 ? -4.803 3.068 -7.808 1.00 97.75 96 ASP A C 1
ATOM 807 O O . ASP A 1 96 ? -5.185 2.282 -6.932 1.00 97.75 96 ASP A O 1
ATOM 811 N N . TYR A 1 97 ? -3.990 4.090 -7.545 1.00 97.88 97 TYR A N 1
ATOM 812 C CA . TYR A 1 97 ? -3.477 4.380 -6.213 1.00 97.88 97 TYR A CA 1
ATOM 813 C C . TYR A 1 97 ? -4.573 4.778 -5.219 1.00 97.88 97 TYR A C 1
ATOM 815 O O . TYR A 1 97 ? -4.488 4.418 -4.044 1.00 97.88 97 TYR A O 1
ATOM 823 N N . ASP A 1 98 ? -5.602 5.492 -5.669 1.00 97.69 98 ASP A N 1
ATOM 824 C CA . ASP A 1 98 ? -6.649 6.004 -4.785 1.00 97.69 98 ASP A CA 1
ATOM 825 C C . ASP A 1 98 ? -7.532 4.862 -4.296 1.00 97.69 98 ASP A C 1
ATOM 827 O O . ASP A 1 98 ? -7.763 4.721 -3.093 1.00 97.69 98 ASP A O 1
ATOM 831 N N . LYS A 1 99 ? -7.909 3.964 -5.211 1.00 98.19 99 LYS A N 1
ATOM 832 C CA . LYS A 1 99 ? -8.620 2.734 -4.867 1.00 98.19 99 LYS A CA 1
ATOM 833 C C . LYS A 1 99 ? -7.798 1.844 -3.939 1.00 98.19 99 LYS A C 1
ATOM 835 O O . LYS A 1 99 ? -8.324 1.358 -2.938 1.00 98.19 99 LYS A O 1
ATOM 840 N N . PHE A 1 100 ? -6.505 1.668 -4.221 1.00 98.25 100 PHE A N 1
ATOM 841 C CA . PHE A 1 100 ? -5.607 0.916 -3.342 1.00 98.25 100 PHE A CA 1
ATOM 842 C C . PHE A 1 100 ? -5.567 1.505 -1.930 1.00 98.25 100 PHE A C 1
ATOM 844 O O . PHE A 1 100 ? -5.672 0.772 -0.943 1.00 98.25 100 PHE A O 1
ATOM 851 N N . PHE A 1 101 ? -5.411 2.826 -1.835 1.00 97.75 101 PHE A N 1
ATOM 852 C CA . PHE A 1 101 ? -5.323 3.540 -0.570 1.00 97.75 101 PHE A CA 1
ATOM 853 C C . PHE A 1 101 ? -6.597 3.359 0.257 1.00 97.75 101 PHE A C 1
ATOM 855 O O . PHE A 1 101 ? -6.514 2.979 1.427 1.00 97.75 101 PHE A O 1
ATOM 862 N N . ASP A 1 102 ? -7.761 3.573 -0.355 1.00 97.69 102 ASP A N 1
ATOM 863 C CA . ASP A 1 102 ? -9.053 3.526 0.326 1.00 97.69 102 ASP A CA 1
ATOM 864 C C . ASP A 1 102 ? -9.428 2.105 0.762 1.00 97.69 102 ASP A C 1
ATOM 866 O O . ASP A 1 102 ? -9.855 1.898 1.902 1.00 97.69 102 ASP A O 1
ATOM 870 N N . GLU A 1 103 ? -9.233 1.099 -0.096 1.00 98.19 103 GLU A N 1
ATOM 871 C CA . GLU A 1 103 ? -9.506 -0.295 0.273 1.00 98.19 103 GLU A CA 1
ATOM 872 C C . GLU A 1 103 ? -8.573 -0.772 1.387 1.00 98.19 103 GLU A C 1
ATOM 874 O O . GLU A 1 103 ? -9.015 -1.363 2.379 1.00 98.19 103 GLU A O 1
ATOM 879 N N . ARG A 1 104 ? -7.283 -0.430 1.305 1.00 97.62 104 ARG A N 1
ATOM 880 C CA . ARG A 1 104 ? -6.331 -0.772 2.362 1.00 97.62 104 ARG A CA 1
ATOM 881 C C . ARG A 1 104 ? -6.631 -0.034 3.667 1.00 97.62 104 ARG A C 1
ATOM 883 O O . ARG A 1 104 ? -6.503 -0.639 4.732 1.00 97.62 104 ARG A O 1
ATOM 890 N N . ALA A 1 105 ? -7.085 1.222 3.616 1.00 97.19 105 ALA A N 1
ATOM 891 C CA . ALA A 1 105 ? -7.513 1.975 4.798 1.00 97.19 105 ALA A CA 1
ATOM 892 C C . ALA A 1 105 ? -8.639 1.253 5.551 1.00 97.19 105 ALA A C 1
ATOM 894 O O . ALA A 1 105 ? -8.580 1.122 6.776 1.00 97.19 105 ALA A O 1
ATOM 895 N N . LYS A 1 106 ? -9.635 0.727 4.824 1.00 97.19 106 LYS A N 1
ATOM 896 C CA . LYS A 1 106 ? -10.750 -0.037 5.407 1.00 97.19 106 LYS A CA 1
ATOM 897 C C . LYS A 1 106 ? -10.254 -1.289 6.129 1.00 97.19 106 LYS A C 1
ATOM 899 O O . LYS A 1 106 ? -10.666 -1.544 7.262 1.00 97.19 106 LYS A O 1
ATOM 904 N N . VAL A 1 107 ? -9.353 -2.056 5.509 1.00 97.75 107 VAL A N 1
ATOM 905 C CA . VAL A 1 107 ? -8.799 -3.277 6.120 1.00 97.75 107 VAL A CA 1
ATOM 906 C C . VAL A 1 107 ? -7.956 -2.948 7.350 1.00 97.75 107 VAL A C 1
ATOM 908 O O . VAL A 1 107 ? -8.148 -3.558 8.402 1.00 97.75 107 VAL A O 1
ATOM 911 N N . VAL A 1 108 ? -7.070 -1.953 7.257 1.00 95.81 108 VAL A N 1
ATOM 912 C CA . VAL A 1 108 ? -6.239 -1.508 8.387 1.00 95.81 108 VAL A CA 1
ATOM 913 C C . VAL A 1 108 ? -7.107 -1.022 9.545 1.00 95.81 108 VAL A C 1
ATOM 915 O O . VAL A 1 108 ? -6.910 -1.461 10.677 1.00 95.81 108 VAL A O 1
ATOM 918 N N . SER A 1 109 ? -8.112 -0.188 9.274 1.00 94.25 109 SER A N 1
ATOM 919 C CA . SER A 1 109 ? -9.058 0.293 10.288 1.00 94.25 109 SER A CA 1
ATOM 920 C C . SER A 1 109 ? -9.800 -0.862 10.969 1.00 94.25 109 SER A C 1
ATOM 922 O O . SER A 1 109 ? -9.904 -0.908 12.200 1.00 94.25 109 SER A O 1
ATOM 924 N N . ARG A 1 110 ? -10.252 -1.853 10.189 1.00 95.25 110 ARG A N 1
ATOM 925 C CA . ARG A 1 110 ? -10.901 -3.062 10.710 1.00 95.25 110 ARG A CA 1
ATOM 926 C C . ARG A 1 110 ? -9.967 -3.876 11.605 1.00 95.25 110 ARG A C 1
ATOM 928 O O . ARG A 1 110 ? -10.402 -4.345 12.654 1.00 95.25 110 ARG A O 1
ATOM 935 N N . GLU A 1 111 ? -8.703 -4.036 11.227 1.00 95.38 111 GLU A N 1
ATOM 936 C CA . GLU A 1 111 ? -7.714 -4.754 12.038 1.00 95.38 111 GLU A CA 1
ATOM 937 C C . GLU A 1 111 ? -7.340 -4.016 13.325 1.00 95.38 111 GLU A C 1
ATOM 939 O O . GLU A 1 111 ? -7.236 -4.642 14.385 1.00 95.38 111 GLU A O 1
ATOM 944 N N . LEU A 1 112 ? -7.177 -2.694 13.269 1.00 92.19 112 LEU A N 1
ATOM 945 C CA . LEU A 1 112 ? -6.923 -1.873 14.454 1.00 92.19 112 LEU A CA 1
ATOM 946 C C . LEU A 1 112 ? -8.110 -1.920 15.418 1.00 92.19 112 LEU A C 1
ATOM 948 O O . LEU A 1 112 ? -7.924 -2.131 16.615 1.00 92.19 112 LEU A O 1
ATOM 952 N N . SER A 1 113 ? -9.335 -1.848 14.897 1.00 91.75 113 SER A N 1
ATOM 9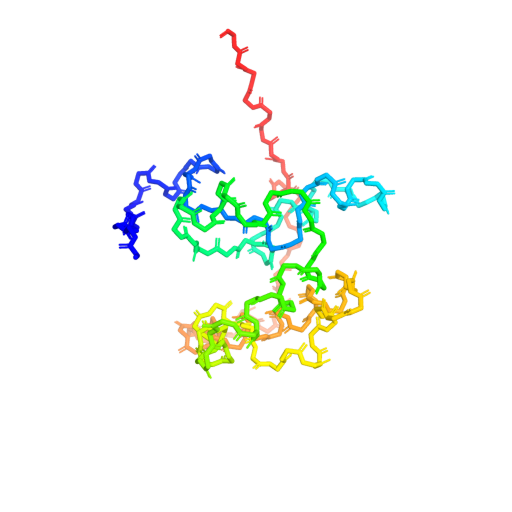53 C CA . SER A 1 113 ? -10.567 -1.901 15.696 1.00 91.75 113 SER A CA 1
ATOM 954 C C . SER A 1 113 ? -10.711 -3.179 16.528 1.00 91.75 113 SER A C 1
ATOM 956 O O . SER A 1 113 ? -11.392 -3.162 17.547 1.00 91.75 113 SER A O 1
ATOM 958 N N . LYS A 1 114 ? -10.067 -4.288 16.138 1.00 94.44 114 LYS A N 1
ATOM 959 C CA . LYS A 1 114 ? -10.052 -5.532 16.934 1.00 94.44 114 LYS A CA 1
ATOM 960 C C . LYS A 1 114 ? -9.211 -5.422 18.211 1.00 94.44 114 LYS A C 1
ATOM 962 O O . LYS A 1 114 ? -9.339 -6.262 19.094 1.00 94.44 114 LYS A O 1
ATOM 967 N N . ARG A 1 115 ? -8.309 -4.440 18.276 1.00 93.31 115 ARG A N 1
ATOM 968 C CA . ARG A 1 115 ? -7.324 -4.243 19.355 1.00 93.31 115 ARG A CA 1
ATOM 969 C C . ARG A 1 115 ? -7.620 -3.002 20.195 1.00 93.31 115 ARG A C 1
ATOM 971 O O . ARG A 1 115 ? -7.079 -2.870 21.287 1.00 93.31 115 ARG A O 1
ATOM 978 N N . VAL A 1 116 ? -8.473 -2.111 19.695 1.00 89.06 116 VAL A N 1
ATOM 979 C CA . VAL A 1 116 ? -8.923 -0.912 20.403 1.00 89.06 116 VAL A CA 1
ATOM 980 C C . VAL A 1 116 ? -10.170 -1.240 21.221 1.00 89.06 116 VAL A C 1
ATOM 982 O O . VAL A 1 116 ? -11.160 -1.750 20.696 1.00 89.06 116 VAL A O 1
ATOM 985 N N . ILE A 1 117 ? -10.135 -0.923 22.515 1.00 90.75 117 ILE A N 1
ATOM 986 C CA . ILE A 1 117 ? -11.309 -1.000 23.388 1.00 90.75 117 ILE A CA 1
ATOM 987 C C . ILE A 1 117 ? -12.113 0.280 23.182 1.00 90.75 117 ILE A C 1
ATOM 989 O O . ILE A 1 117 ? -11.647 1.358 23.542 1.00 90.75 117 ILE A O 1
ATOM 993 N N . LYS A 1 118 ? -13.309 0.152 22.602 1.00 88.06 118 LYS A N 1
ATOM 994 C CA . LYS A 1 118 ? -14.183 1.299 22.340 1.00 88.06 118 LYS A CA 1
ATOM 995 C C . LYS A 1 118 ? -14.687 1.914 23.641 1.00 88.06 118 LYS A C 1
ATOM 997 O O . LYS A 1 118 ? -15.191 1.204 24.511 1.00 88.06 118 LYS A O 1
ATOM 1002 N N . GLN A 1 119 ? -14.611 3.231 23.720 1.00 89.06 119 GLN A N 1
ATOM 1003 C CA . GLN A 1 119 ? -15.127 4.053 24.805 1.00 89.06 119 GLN A CA 1
ATOM 1004 C C . GLN A 1 119 ? -16.211 4.999 24.281 1.00 89.06 119 GLN A C 1
ATOM 1006 O O . GLN A 1 119 ? -16.314 5.260 23.083 1.00 89.06 119 GLN A O 1
ATOM 1011 N N . ASP A 1 120 ? -17.035 5.544 25.177 1.00 89.44 120 ASP A N 1
ATOM 1012 C CA . ASP A 1 120 ? -18.096 6.478 24.780 1.00 89.44 120 ASP A CA 1
ATOM 1013 C C . ASP A 1 120 ? -17.551 7.760 24.136 1.00 89.44 120 ASP A C 1
ATOM 1015 O O . ASP A 1 120 ? -18.209 8.320 23.259 1.00 89.44 120 ASP A O 1
ATOM 1019 N N . ILE A 1 121 ? -16.341 8.186 24.516 1.00 87.25 121 ILE A N 1
ATOM 1020 C CA . ILE A 1 121 ? -15.671 9.345 23.915 1.00 87.25 121 ILE A CA 1
ATOM 1021 C C . ILE A 1 121 ? -15.338 9.123 22.432 1.00 87.25 121 ILE A C 1
ATOM 1023 O O . ILE A 1 121 ? -15.414 10.065 21.651 1.00 87.25 121 ILE A O 1
ATOM 1027 N N . ASP A 1 122 ? -15.107 7.877 22.002 1.00 83.50 122 ASP A N 1
ATOM 1028 C CA . ASP A 1 122 ? -14.789 7.558 20.602 1.00 83.50 122 ASP A CA 1
ATOM 1029 C C . ASP A 1 122 ? -15.977 7.818 19.660 1.00 83.50 122 ASP A C 1
ATOM 1031 O O . ASP A 1 122 ? -15.804 7.966 18.450 1.00 83.50 122 ASP A O 1
ATOM 1035 N N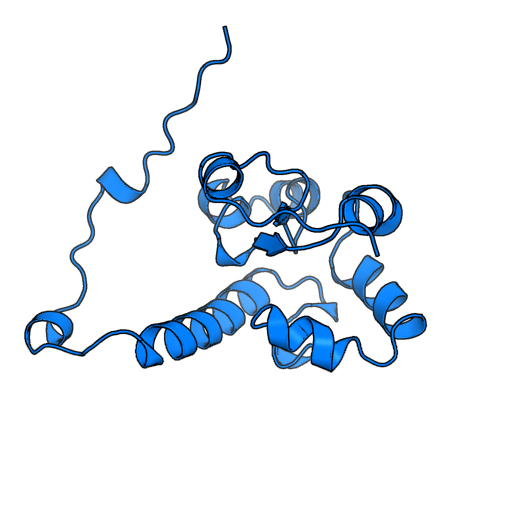 . LYS A 1 123 ? -17.203 7.911 20.198 1.00 84.81 123 LYS A N 1
ATOM 1036 C CA . LYS A 1 123 ? -18.403 8.275 19.425 1.00 84.81 123 LYS A CA 1
ATOM 1037 C C . LYS A 1 123 ? -18.367 9.723 18.940 1.00 84.81 123 LYS A C 1
ATOM 1039 O O . LYS A 1 123 ? -19.098 10.062 18.015 1.00 84.81 123 LYS A O 1
ATOM 1044 N N . GLN A 1 124 ? -17.555 10.568 19.572 1.00 83.56 124 GLN A N 1
ATOM 1045 C CA . GLN A 1 124 ? -17.433 11.985 19.232 1.00 83.56 124 GLN A CA 1
ATOM 1046 C C . GLN A 1 124 ? -16.459 12.220 18.065 1.00 83.56 124 GLN A C 1
ATOM 1048 O O . GLN A 1 124 ? -16.382 13.334 17.555 1.00 83.56 124 GLN A O 1
ATOM 1053 N N . GLY A 1 125 ? -15.779 11.165 17.595 1.00 75.19 125 GLY A N 1
ATOM 1054 C CA . GLY A 1 125 ? -14.752 11.251 16.561 1.00 75.19 125 GLY A CA 1
ATOM 1055 C C . GLY A 1 125 ? -13.434 11.817 17.091 1.00 75.19 125 GLY A C 1
ATOM 1056 O O . GLY A 1 125 ? -13.320 12.210 18.250 1.00 75.19 125 GLY A O 1
ATOM 1057 N N . GLN A 1 126 ? -12.415 11.832 16.233 1.00 71.69 126 GLN A N 1
ATOM 1058 C CA . GLN A 1 126 ? -11.124 12.435 16.551 1.00 71.69 126 GLN A CA 1
ATOM 1059 C C . GLN A 1 126 ? -11.127 13.899 16.103 1.00 71.69 126 GLN A C 1
ATOM 1061 O O . GLN A 1 126 ? -11.468 14.199 14.958 1.00 71.69 126 GLN A O 1
ATOM 1066 N N . SER A 1 127 ? -10.745 14.809 16.998 1.00 70.56 127 SER A N 1
ATOM 1067 C CA . SER A 1 127 ? -10.521 16.212 16.642 1.00 70.56 127 SER A CA 1
ATOM 1068 C C . SER A 1 127 ? -9.413 16.312 15.594 1.00 70.56 127 SER A C 1
ATOM 1070 O O . SER A 1 127 ? -8.401 15.623 15.696 1.00 70.56 127 SER A O 1
ATOM 1072 N N . SER A 1 128 ? -9.577 17.186 14.601 1.00 62.53 128 SER A N 1
ATOM 1073 C CA . SER A 1 128 ? -8.516 17.492 13.641 1.00 62.53 128 SER A CA 1
ATOM 1074 C C . SER A 1 128 ? -7.388 18.247 14.352 1.00 62.53 128 SER A C 1
ATOM 1076 O O . SER A 1 128 ? -7.507 19.451 14.591 1.00 62.53 128 SER A O 1
ATOM 1078 N N . ILE A 1 129 ? -6.320 17.546 14.724 1.00 64.50 129 ILE A N 1
ATOM 1079 C CA . ILE A 1 129 ? -5.108 18.157 15.275 1.00 64.50 129 ILE A CA 1
ATOM 1080 C C . ILE A 1 129 ? -4.236 18.562 14.085 1.00 64.50 129 ILE A C 1
ATOM 1082 O O . ILE A 1 129 ? -3.825 17.721 13.293 1.00 64.50 129 ILE A O 1
ATOM 1086 N N . VAL A 1 130 ? -4.017 19.866 13.921 1.00 55.31 130 VAL A N 1
ATOM 1087 C CA . VAL A 1 130 ? -3.273 20.429 12.778 1.00 55.31 130 VAL A CA 1
ATOM 1088 C C . VAL A 1 130 ? -1.779 20.063 12.847 1.00 55.31 130 VAL A C 1
ATOM 1090 O O . VAL A 1 130 ? -1.155 19.897 11.804 1.00 55.31 130 VAL A O 1
ATOM 1093 N N . ASP A 1 131 ? -1.251 19.840 14.055 1.00 55.28 131 ASP A N 1
ATOM 1094 C CA . ASP A 1 131 ? 0.156 19.483 14.314 1.00 55.28 131 ASP A CA 1
ATOM 1095 C C . ASP A 1 131 ? 0.537 18.047 13.911 1.00 55.28 131 ASP A C 1
ATOM 1097 O O . ASP A 1 131 ? 1.716 17.764 13.727 1.00 55.28 131 ASP A O 1
ATOM 1101 N N . ASP A 1 132 ? -0.420 17.130 13.717 1.00 54.94 132 ASP A N 1
ATOM 1102 C CA . ASP A 1 132 ? -0.114 15.729 13.359 1.00 54.94 132 ASP A CA 1
ATOM 1103 C C . ASP A 1 132 ? 0.454 15.582 11.926 1.00 54.94 132 ASP A C 1
ATOM 1105 O O . ASP A 1 132 ? 0.857 14.489 11.517 1.00 54.94 132 ASP A O 1
ATOM 1109 N N . PHE A 1 133 ? 0.469 16.668 11.144 1.00 53.38 133 PHE A N 1
ATOM 1110 C CA . PHE A 1 133 ? 0.862 16.686 9.732 1.00 53.38 133 PHE A CA 1
ATOM 1111 C C . PHE A 1 133 ? 2.217 17.359 9.458 1.00 53.38 133 PHE A C 1
ATOM 1113 O O . PHE A 1 133 ? 2.667 17.335 8.308 1.00 53.38 133 PHE A O 1
ATOM 1120 N N . GLU A 1 134 ? 2.873 17.954 10.460 1.00 50.66 134 GLU A N 1
ATOM 1121 C CA . GLU A 1 134 ? 4.196 18.559 10.275 1.00 50.66 134 GLU A CA 1
ATOM 1122 C C . GLU A 1 134 ? 5.286 17.475 10.275 1.00 50.66 134 GLU A C 1
ATOM 1124 O O . GLU A 1 134 ? 5.800 17.050 11.307 1.00 50.66 134 GLU A O 1
ATOM 1129 N N . GLU A 1 135 ? 5.652 16.999 9.083 1.00 52.88 135 GLU A N 1
ATOM 1130 C CA . GLU A 1 135 ? 6.887 16.239 8.891 1.00 52.88 135 GLU A CA 1
ATOM 1131 C C . GLU A 1 135 ? 8.051 17.236 9.054 1.00 52.88 135 GLU A C 1
ATOM 1133 O O . GLU A 1 135 ? 8.352 17.991 8.127 1.00 52.88 135 GLU A O 1
ATOM 1138 N N . GLU A 1 136 ? 8.669 17.308 10.244 1.00 50.12 136 GLU A N 1
ATOM 1139 C CA . GLU A 1 136 ? 9.899 18.088 10.440 1.00 50.12 136 GLU A CA 1
ATOM 1140 C C . GLU A 1 136 ? 10.906 17.664 9.363 1.00 50.12 136 GLU A C 1
ATOM 1142 O O . GLU A 1 136 ? 11.400 16.532 9.343 1.00 50.12 136 GLU A O 1
ATOM 1147 N N . LEU A 1 137 ? 11.198 18.576 8.434 1.00 40.56 137 LEU A N 1
ATOM 1148 C CA . LEU A 1 137 ? 12.255 18.396 7.453 1.00 40.56 137 LEU A CA 1
ATOM 1149 C C . LEU A 1 137 ? 13.564 18.263 8.231 1.00 40.56 137 LEU A C 1
ATOM 1151 O O . LEU A 1 137 ? 14.143 19.265 8.643 1.00 40.56 137 LEU A O 1
ATOM 1155 N N . THR A 1 138 ? 14.050 17.037 8.432 1.00 39.62 138 THR A N 1
ATOM 1156 C CA . THR A 1 138 ? 15.410 16.823 8.927 1.00 39.62 138 THR A CA 1
ATOM 1157 C C . THR A 1 138 ? 16.369 17.415 7.903 1.00 39.62 138 THR A C 1
ATOM 1159 O O . THR A 1 138 ? 16.645 16.806 6.866 1.00 39.62 138 THR A O 1
ATOM 1162 N N . THR A 1 139 ? 16.846 18.628 8.173 1.00 34.09 139 THR A N 1
ATOM 1163 C CA . THR A 1 139 ? 17.965 19.240 7.470 1.00 34.09 139 THR A CA 1
ATOM 1164 C C . THR A 1 139 ? 19.185 18.379 7.747 1.00 34.09 139 THR A C 1
ATOM 1166 O O . THR A 1 139 ? 19.673 18.316 8.874 1.00 34.09 139 THR A O 1
ATOM 1169 N N . VAL A 1 140 ? 19.629 17.647 6.731 1.00 39.59 140 VAL A N 1
ATOM 1170 C CA . VAL A 1 140 ? 20.909 16.946 6.776 1.00 39.59 140 VAL A CA 1
ATOM 1171 C C . VAL A 1 140 ? 21.972 18.008 6.492 1.00 39.59 140 VAL A C 1
ATOM 1173 O O . VAL A 1 140 ? 22.097 18.439 5.345 1.00 39.59 140 VAL A O 1
ATOM 1176 N N . GLU A 1 141 ? 22.633 18.495 7.544 1.00 36.47 141 GLU A N 1
ATOM 1177 C CA . GLU A 1 141 ? 23.899 19.243 7.436 1.00 36.47 141 GLU A CA 1
ATOM 1178 C C . GLU A 1 141 ? 25.044 18.327 6.979 1.00 36.47 141 GLU A C 1
ATOM 1180 O O . GLU A 1 141 ? 25.058 17.135 7.376 1.00 36.47 141 GLU A O 1
#

pLDDT: mean 81.57, std 17.51, range [34.09, 98.25]

Sequence (141 aa):
NSIVNISNYWLKQANSKNYHHFFPKAHLRKQNYGEFRINHILNITIVDDFLNKREIKAKAPSKYMSRFRDINPNLEATMKTHLIEDLDAFGIWDDDYDKFFDERAKVVSRELSKRVIKQDIDKQGQSSIVDDFEEELTTVE

Foldseek 3Di:
DDDFDDDPVLVVDLPRLQKDQLQHPVNVVVVVDDPCLSSPPLRIDGHDNVCRPPQPDNDALLRRVVVCVVVPVCSQVVVVVRQQHDCVQLCRNVSPSVSVSVSSVVSVVVVVVVVDDDDPVCVVPDDPDVVVPDPPPPPDD